Protein AF-A0A2W2B8F6-F1 (afdb_monomer)

Solvent-accessible surface area (backbone atoms only — not comparable to full-atom values): 8293 Å² total; per-residue (Å²): 108,65,68,63,52,52,52,56,45,62,76,44,42,67,60,53,52,54,56,52,66,73,44,81,90,55,58,58,16,14,55,75,53,75,39,63,57,72,64,26,78,76,36,85,53,75,46,78,48,74,48,66,60,33,70,92,37,70,55,40,91,91,39,62,67,61,22,29,45,52,42,49,74,46,41,79,48,68,90,39,76,85,37,70,68,50,48,50,50,46,52,51,31,50,76,51,67,27,62,77,74,29,52,33,65,49,43,74,37,50,48,24,56,73,82,54,86,86,71,91,74,79,81,77,91,76,82,78,84,78,83,79,78,81,81,126

Secondary structure (DSSP, 8-state):
-HHHHHHHHHHHHHHHHHHHTT-TTS------S----GGGGG-SS--EEEES--TTPPP-TT-HHHHHHHHHHHGGGTT-TT-HHHHHHHHHHHHTTPPTT-SEEEESS-S-STT---------SS----------

pLDDT: mean 80.49, std 17.66, range [33.5, 98.25]

Organism: NCBI:txid1649169

Foldseek 3Di:
DQVVQVVVCVVCLVVLVVVVVVPVPWDKAADLGFQADPLQVPWPDAAEAAAAARPPHDDDSPDVPVSNVSNVVCLQVPVVPVDPVLVVVQVVCVVSVHDRSNYTYYYPDRIDTNVDDDDPDDPPPDDDDDDPPDDD

Mean predicted aligned error: 8.7 Å

Structure (mmCIF, N/CA/C/O backbone):
data_AF-A0A2W2B8F6-F1
#
_entry.id   AF-A0A2W2B8F6-F1
#
loop_
_atom_site.group_PDB
_atom_site.id
_atom_site.type_symbol
_atom_site.label_atom_id
_atom_site.label_alt_id
_atom_site.label_comp_id
_atom_site.label_asym_id
_atom_site.label_entity_id
_atom_site.label_seq_id
_atom_site.pdbx_PDB_ins_code
_atom_site.Cartn_x
_atom_site.Cartn_y
_atom_site.Cartn_z
_atom_site.occupancy
_atom_site.B_iso_or_equiv
_atom_site.auth_seq_id
_atom_site.auth_comp_id
_atom_site.auth_asym_id
_atom_site.auth_atom_id
_atom_site.pdbx_PDB_model_num
ATOM 1 N N . MET A 1 1 ? 6.474 5.301 11.353 1.00 86.56 1 MET A N 1
ATOM 2 C CA . MET A 1 1 ? 6.680 4.095 10.508 1.00 86.56 1 MET A CA 1
ATOM 3 C C . MET A 1 1 ? 7.299 4.452 9.164 1.00 86.56 1 MET A C 1
ATOM 5 O O . MET A 1 1 ? 8.185 3.749 8.687 1.00 86.56 1 MET A O 1
ATOM 9 N N . ARG A 1 2 ? 6.860 5.561 8.561 1.00 89.69 2 ARG A N 1
ATOM 10 C CA . ARG A 1 2 ? 7.277 5.994 7.224 1.00 89.69 2 ARG A CA 1
ATOM 11 C C . ARG A 1 2 ? 8.795 5.996 6.976 1.00 89.69 2 ARG A C 1
ATOM 13 O O . ARG A 1 2 ? 9.245 5.486 5.959 1.00 89.69 2 ARG A O 1
ATOM 20 N N . ASN A 1 3 ? 9.593 6.533 7.901 1.00 92.62 3 ASN A N 1
ATOM 21 C CA . ASN A 1 3 ? 11.049 6.641 7.717 1.00 92.62 3 ASN A CA 1
ATOM 22 C C . ASN A 1 3 ? 11.757 5.277 7.687 1.00 92.62 3 ASN A C 1
ATOM 24 O O . ASN A 1 3 ? 12.694 5.095 6.913 1.00 92.62 3 ASN A O 1
ATOM 28 N N . GLU A 1 4 ? 11.287 4.316 8.488 1.00 92.12 4 GLU A N 1
ATOM 29 C CA . GLU A 1 4 ? 11.802 2.939 8.494 1.00 92.12 4 GLU A CA 1
ATOM 30 C C . GLU A 1 4 ? 11.533 2.271 7.135 1.00 92.12 4 GLU A C 1
ATOM 32 O O . GLU A 1 4 ? 12.435 1.683 6.539 1.00 92.12 4 GLU A O 1
ATOM 37 N N . LEU A 1 5 ? 10.316 2.444 6.600 1.00 91.81 5 LEU A N 1
ATOM 38 C CA . LEU A 1 5 ? 9.949 1.963 5.265 1.00 91.81 5 LEU A CA 1
ATOM 39 C C . LEU A 1 5 ? 10.769 2.641 4.167 1.00 91.81 5 LEU A C 1
ATOM 41 O O . LEU A 1 5 ? 11.292 1.957 3.295 1.00 91.81 5 LEU A O 1
ATOM 45 N N . LEU A 1 6 ? 10.947 3.962 4.227 1.00 93.19 6 LEU A N 1
ATOM 46 C CA . LEU A 1 6 ? 11.751 4.690 3.247 1.00 93.19 6 LEU A CA 1
ATOM 47 C C . LEU A 1 6 ? 13.204 4.195 3.226 1.00 93.19 6 LEU A C 1
ATOM 49 O O . LEU A 1 6 ? 13.778 4.042 2.148 1.00 93.19 6 LEU A O 1
ATOM 53 N N . SER A 1 7 ? 13.794 3.916 4.393 1.00 94.44 7 SER A N 1
ATOM 54 C CA . SER A 1 7 ? 15.136 3.326 4.479 1.00 94.44 7 SER A CA 1
ATOM 55 C C . SER A 1 7 ? 15.183 1.957 3.799 1.00 94.44 7 SER A C 1
ATOM 57 O O . SER A 1 7 ? 16.013 1.732 2.919 1.00 94.44 7 SER A O 1
ATOM 59 N N . LEU A 1 8 ? 14.231 1.076 4.125 1.00 92.19 8 LEU A N 1
ATOM 60 C CA . LEU A 1 8 ? 14.112 -0.247 3.508 1.00 92.19 8 LEU A CA 1
ATOM 61 C C . LEU A 1 8 ? 13.936 -0.157 1.983 1.00 92.19 8 LEU A C 1
ATOM 63 O O . LEU A 1 8 ? 14.518 -0.932 1.223 1.00 92.19 8 LEU A O 1
ATOM 67 N N . TYR A 1 9 ? 13.142 0.798 1.511 1.00 90.75 9 TYR A N 1
ATOM 68 C CA . TYR A 1 9 ? 12.884 1.000 0.090 1.00 90.75 9 TYR A CA 1
ATOM 69 C C . TYR A 1 9 ? 14.113 1.515 -0.650 1.00 90.75 9 TYR A C 1
ATOM 71 O O . TYR A 1 9 ? 14.394 1.030 -1.747 1.00 90.75 9 TYR A O 1
ATOM 79 N N . LYS A 1 10 ? 14.896 2.409 -0.038 1.00 91.88 10 LYS A N 1
ATOM 80 C CA . LYS A 1 10 ? 16.190 2.853 -0.579 1.00 91.88 10 LYS A CA 1
ATOM 81 C C . LYS A 1 10 ? 17.155 1.678 -0.746 1.00 91.88 10 LYS A C 1
ATOM 83 O O . LYS A 1 10 ? 17.749 1.531 -1.811 1.00 91.88 10 LYS A O 1
ATOM 88 N N . GLU A 1 11 ? 17.237 0.783 0.237 1.00 92.62 11 GLU A N 1
ATOM 89 C CA . GLU A 1 11 ? 18.084 -0.419 0.158 1.00 92.62 11 GLU A CA 1
ATOM 90 C C . GLU A 1 11 ? 17.679 -1.377 -0.973 1.00 92.62 11 GLU A C 1
ATOM 92 O O . GLU A 1 11 ? 18.523 -2.065 -1.551 1.00 92.62 11 GLU A O 1
ATOM 97 N N . LYS A 1 12 ? 16.385 -1.441 -1.303 1.00 87.94 12 LYS A N 1
ATOM 98 C CA . LYS A 1 12 ? 15.847 -2.340 -2.335 1.00 87.94 12 LYS A CA 1
ATOM 99 C C . LYS A 1 12 ? 15.605 -1.658 -3.684 1.00 87.94 12 LYS A C 1
ATOM 101 O O . LYS A 1 12 ? 15.251 -2.350 -4.638 1.00 87.94 12 LYS A O 1
ATOM 106 N N . GLN A 1 13 ? 15.849 -0.350 -3.811 1.00 86.81 13 GLN A N 1
ATOM 107 C CA . GLN A 1 13 ? 15.513 0.436 -5.007 1.00 86.81 13 GLN A CA 1
ATOM 108 C C . GLN A 1 13 ? 16.119 -0.146 -6.289 1.00 86.81 13 GLN A C 1
ATOM 110 O O . GLN A 1 13 ? 15.450 -0.215 -7.321 1.00 86.81 13 GLN A O 1
ATOM 115 N N . LYS A 1 14 ? 17.363 -0.635 -6.221 1.00 87.31 14 LYS A N 1
ATOM 116 C CA . LYS A 1 14 ? 18.039 -1.270 -7.362 1.00 87.31 14 LYS A CA 1
ATOM 117 C C . LYS A 1 14 ? 17.281 -2.496 -7.888 1.00 87.31 14 LYS A C 1
ATOM 119 O O . LYS A 1 14 ? 17.210 -2.686 -9.099 1.00 87.31 14 LYS A O 1
ATOM 124 N N . ASN A 1 15 ? 16.690 -3.297 -7.002 1.00 84.50 15 ASN A N 1
ATOM 125 C CA . ASN A 1 15 ? 15.934 -4.488 -7.392 1.00 84.50 15 ASN A CA 1
ATOM 126 C C . ASN A 1 15 ? 14.643 -4.101 -8.122 1.00 84.50 15 ASN A C 1
ATOM 128 O O . ASN A 1 15 ? 14.315 -4.705 -9.138 1.00 84.50 15 ASN A O 1
ATOM 132 N N . PHE A 1 16 ? 13.948 -3.060 -7.655 1.00 79.38 16 PHE A N 1
ATOM 133 C CA . PHE A 1 16 ? 12.743 -2.561 -8.324 1.00 79.38 16 PHE A CA 1
ATOM 134 C C . PHE A 1 16 ? 13.057 -1.993 -9.707 1.00 79.38 16 PHE A C 1
ATOM 136 O O . PHE A 1 16 ? 12.409 -2.373 -10.680 1.00 79.38 16 PHE A O 1
ATOM 143 N N . LYS A 1 17 ? 14.113 -1.176 -9.818 1.00 83.81 17 LYS A N 1
ATOM 144 C CA . LYS A 1 17 ? 14.608 -0.678 -11.111 1.00 83.81 17 LYS A CA 1
ATOM 145 C C . LYS A 1 17 ? 14.916 -1.818 -12.079 1.00 83.81 17 LYS A C 1
ATOM 147 O O . LYS A 1 17 ? 14.533 -1.755 -13.238 1.00 83.81 17 LYS A O 1
ATOM 152 N N . SER A 1 18 ? 15.554 -2.886 -11.595 1.00 85.00 18 SER A N 1
ATOM 153 C CA . SER A 1 18 ? 15.848 -4.062 -12.421 1.00 85.00 18 SER A CA 1
ATOM 154 C C . SER A 1 18 ? 14.593 -4.740 -12.977 1.00 85.00 18 SER A C 1
ATOM 156 O O . SER A 1 18 ? 14.632 -5.226 -14.105 1.00 85.00 18 SER A O 1
ATOM 158 N N . ILE A 1 19 ? 13.508 -4.809 -12.200 1.00 80.31 19 ILE A N 1
ATOM 159 C CA . ILE A 1 19 ? 12.248 -5.409 -12.655 1.00 80.31 19 ILE A CA 1
ATOM 160 C C . ILE A 1 19 ? 11.637 -4.543 -13.751 1.00 80.31 19 ILE A C 1
ATOM 162 O O . ILE A 1 19 ? 11.329 -5.060 -14.815 1.00 80.31 19 ILE A O 1
ATOM 166 N N . ILE A 1 20 ? 11.526 -3.234 -13.526 1.00 78.69 20 ILE A N 1
ATOM 167 C CA . ILE A 1 20 ? 10.942 -2.304 -14.502 1.00 78.69 20 ILE A CA 1
ATOM 168 C C . ILE A 1 20 ? 11.739 -2.280 -15.807 1.00 78.69 20 ILE A C 1
ATOM 170 O O . ILE A 1 20 ? 11.163 -2.393 -16.880 1.00 78.69 20 ILE A O 1
ATOM 174 N N . ASN A 1 21 ? 13.070 -2.270 -15.724 1.00 83.25 21 ASN A N 1
ATOM 175 C CA . ASN A 1 21 ? 13.931 -2.342 -16.906 1.00 83.25 21 ASN A CA 1
ATOM 176 C C . ASN A 1 21 ? 13.777 -3.654 -17.701 1.00 83.25 21 ASN A C 1
ATOM 178 O O . ASN A 1 21 ? 14.270 -3.740 -18.822 1.00 83.25 21 ASN A O 1
ATOM 182 N N . SER A 1 22 ? 13.129 -4.684 -17.140 1.00 82.69 22 SER A N 1
ATOM 183 C CA . SER A 1 22 ? 12.817 -5.929 -17.857 1.00 82.69 22 SER A CA 1
ATOM 184 C C . SER A 1 22 ? 11.574 -5.815 -18.755 1.00 82.69 22 SER A C 1
ATOM 186 O O . SER A 1 22 ? 11.287 -6.760 -19.490 1.00 82.69 22 SER A O 1
ATOM 188 N N . PHE A 1 23 ? 10.865 -4.683 -18.697 1.00 78.56 23 PHE A N 1
ATOM 189 C CA . PHE A 1 23 ? 9.647 -4.365 -19.448 1.00 78.56 23 PHE A CA 1
ATOM 190 C C . PHE A 1 23 ? 9.761 -2.958 -20.083 1.00 78.56 23 PHE A C 1
ATOM 192 O O . PHE A 1 23 ? 9.019 -2.053 -19.716 1.00 78.56 23 PHE A O 1
ATOM 199 N N . PRO A 1 24 ? 10.745 -2.718 -20.975 1.00 75.62 24 PRO A N 1
ATOM 200 C CA . PRO A 1 24 ? 11.061 -1.372 -21.467 1.00 75.62 24 PRO A CA 1
ATOM 201 C C . PRO A 1 24 ? 9.999 -0.766 -22.398 1.00 75.62 24 PRO A C 1
ATOM 203 O O . PRO A 1 24 ? 9.968 0.451 -22.550 1.00 75.62 24 PRO A O 1
ATOM 206 N N . GLU A 1 25 ? 9.164 -1.603 -23.015 1.00 74.81 25 GLU A N 1
ATOM 207 C CA . GLU A 1 25 ? 8.133 -1.194 -23.981 1.00 74.81 25 GLU A CA 1
ATOM 208 C C . GLU A 1 25 ? 6.721 -1.162 -23.371 1.00 74.81 25 GLU A C 1
ATOM 210 O O . GLU A 1 25 ? 5.778 -0.770 -24.053 1.00 74.81 25 GLU A O 1
ATOM 215 N N . ASP A 1 26 ? 6.569 -1.579 -22.109 1.00 69.00 26 ASP A N 1
ATOM 216 C CA . ASP A 1 26 ? 5.261 -1.732 -21.468 1.00 69.00 26 ASP A CA 1
ATOM 217 C C . ASP A 1 26 ? 4.957 -0.549 -20.534 1.00 69.00 26 ASP A C 1
ATOM 219 O O . ASP A 1 26 ? 5.846 -0.044 -19.835 1.00 69.00 26 ASP A O 1
ATOM 223 N N . ASP A 1 27 ? 3.688 -0.132 -20.463 1.00 67.00 27 ASP A N 1
ATOM 224 C CA . ASP A 1 27 ? 3.266 0.890 -19.500 1.00 67.00 27 ASP A CA 1
ATOM 225 C C . ASP A 1 27 ? 3.021 0.254 -18.124 1.00 67.00 27 ASP A C 1
ATOM 227 O O . ASP A 1 27 ? 2.063 -0.494 -17.896 1.00 67.00 27 ASP A O 1
ATOM 231 N N . LEU A 1 28 ? 3.923 0.538 -17.182 1.00 69.38 28 LEU A N 1
ATOM 232 C CA . LEU A 1 28 ? 3.863 0.012 -15.824 1.00 69.38 28 LEU A CA 1
ATOM 233 C C . LEU A 1 28 ? 3.230 1.029 -14.871 1.00 69.38 28 LEU A C 1
ATOM 235 O O . LEU A 1 28 ? 3.894 1.958 -14.408 1.00 69.38 28 LEU A O 1
ATOM 239 N N . ALA A 1 29 ? 1.993 0.780 -14.447 1.00 63.66 29 ALA A N 1
ATOM 240 C CA . ALA A 1 29 ? 1.354 1.538 -13.368 1.00 63.66 29 ALA A CA 1
ATOM 241 C C . ALA A 1 29 ? 1.749 0.988 -11.979 1.00 63.66 29 ALA A C 1
ATOM 243 O O . ALA A 1 29 ? 1.199 -0.005 -11.508 1.00 63.66 29 ALA A O 1
ATOM 244 N N . GLY A 1 30 ? 2.723 1.605 -11.306 1.00 62.03 30 GLY A N 1
ATOM 245 C CA . GLY A 1 30 ? 2.992 1.444 -9.863 1.00 62.03 30 GLY A CA 1
ATOM 246 C C . GLY A 1 30 ? 2.186 2.456 -9.044 1.00 62.03 30 GLY A C 1
ATOM 247 O O . GLY A 1 30 ? 1.546 3.309 -9.647 1.00 62.03 30 GLY A O 1
ATOM 248 N N . PRO A 1 31 ? 2.165 2.405 -7.699 1.00 60.53 31 PRO A N 1
ATOM 249 C CA . PRO A 1 31 ? 3.336 2.270 -6.832 1.00 60.53 31 PRO A CA 1
ATOM 250 C C . PRO A 1 31 ? 3.604 0.851 -6.320 1.00 60.53 31 PRO A C 1
ATOM 252 O O . PRO A 1 31 ? 2.736 0.164 -5.777 1.00 60.53 31 PRO A O 1
ATOM 255 N N . PHE A 1 32 ? 4.879 0.466 -6.400 1.00 67.19 32 PHE A N 1
ATOM 256 C CA . PHE A 1 32 ? 5.390 -0.832 -5.946 1.00 67.19 32 PHE A CA 1
ATOM 257 C C . PHE A 1 32 ? 5.342 -1.002 -4.423 1.00 67.19 32 PHE A C 1
ATOM 259 O O . PHE A 1 32 ? 5.322 -2.124 -3.912 1.00 67.19 32 PHE A O 1
ATOM 266 N N . LEU A 1 33 ? 5.376 0.116 -3.698 1.00 79.50 33 LEU A N 1
ATOM 267 C CA . 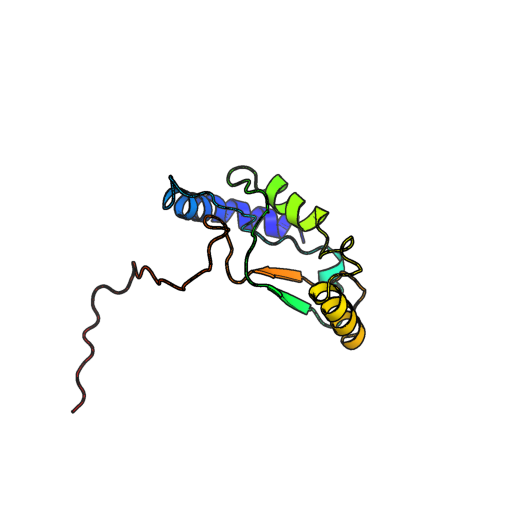LEU A 1 33 ? 5.758 0.166 -2.297 1.00 79.50 33 LEU A CA 1
ATOM 268 C C . LEU A 1 33 ? 4.642 0.768 -1.451 1.00 79.50 33 LEU A C 1
ATOM 270 O O . LEU A 1 33 ? 4.367 1.960 -1.532 1.00 79.50 33 LEU A O 1
ATOM 274 N N . MET A 1 34 ? 4.004 -0.073 -0.635 1.00 88.31 34 MET A N 1
ATOM 275 C CA . MET A 1 34 ? 2.944 0.348 0.283 1.00 88.31 34 MET A CA 1
ATOM 276 C C . MET A 1 34 ? 3.454 1.386 1.290 1.00 88.31 34 MET A C 1
ATOM 278 O O . MET A 1 34 ? 4.557 1.256 1.820 1.00 88.31 34 MET A O 1
ATOM 282 N N . SER A 1 35 ? 2.631 2.375 1.621 1.00 91.62 35 SER A N 1
ATOM 283 C CA . SER A 1 35 ? 2.894 3.289 2.738 1.00 91.62 35 SER A CA 1
ATOM 284 C C . SER A 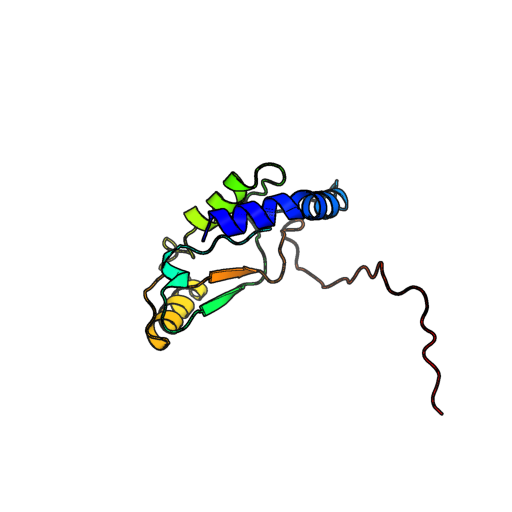1 35 ? 1.655 3.354 3.634 1.00 91.62 35 SER A C 1
ATOM 286 O O . SER A 1 35 ? 0.746 4.140 3.367 1.00 91.62 35 SER A O 1
ATOM 288 N N . PRO A 1 36 ? 1.534 2.463 4.640 1.00 92.62 36 PRO A N 1
ATOM 289 C CA . PRO A 1 36 ? 0.429 2.515 5.592 1.00 92.62 36 PRO A CA 1
ATOM 290 C C . PRO A 1 36 ? 0.469 3.806 6.408 1.00 92.62 36 PRO A C 1
ATOM 292 O O . PRO A 1 36 ? 1.539 4.230 6.848 1.00 92.62 36 PRO A O 1
ATOM 295 N N . GLY A 1 37 ? -0.702 4.384 6.676 1.00 90.00 37 GLY A N 1
ATOM 296 C CA . GLY A 1 37 ? -0.818 5.537 7.566 1.00 90.00 37 GLY A CA 1
ATOM 297 C C . GLY A 1 37 ? -0.370 5.209 8.994 1.00 90.00 37 GLY A C 1
ATOM 298 O O . GLY A 1 37 ? -0.470 4.070 9.450 1.00 90.00 37 GLY A O 1
ATOM 299 N N . GLU A 1 38 ? 0.091 6.214 9.742 1.00 90.19 38 GLU A N 1
ATOM 300 C CA . GLU A 1 38 ? 0.614 6.010 11.106 1.00 90.19 38 GLU A CA 1
ATOM 301 C C . GLU A 1 38 ? -0.436 5.404 12.063 1.00 90.19 38 GLU A C 1
ATOM 303 O O . GLU A 1 38 ? -0.091 4.629 12.959 1.00 90.19 38 GLU A O 1
ATOM 308 N N . VAL A 1 39 ? -1.726 5.663 11.812 1.00 92.25 39 VAL A N 1
ATOM 309 C CA . VAL A 1 39 ? -2.864 5.123 12.579 1.00 92.25 39 VAL A CA 1
ATOM 310 C C . VAL A 1 39 ? -2.916 3.589 12.545 1.00 92.25 39 VAL A C 1
ATOM 312 O O . VAL A 1 39 ? -3.336 2.979 13.530 1.00 92.25 39 VAL A O 1
ATOM 315 N N . TYR A 1 40 ? -2.424 2.944 11.478 1.00 95.06 40 TYR A N 1
ATOM 316 C CA . TYR A 1 40 ? -2.394 1.480 11.340 1.00 95.06 40 TYR A CA 1
ATOM 317 C C . TYR A 1 40 ? -1.611 0.790 12.465 1.00 95.06 40 TYR A C 1
ATOM 319 O O . TYR A 1 40 ? -2.007 -0.274 12.945 1.00 95.06 40 TYR A O 1
ATOM 327 N N . ARG A 1 41 ? -0.504 1.388 12.931 1.00 91.88 41 ARG A N 1
ATOM 328 C CA . ARG A 1 41 ? 0.381 0.753 13.928 1.00 91.88 41 ARG A CA 1
ATOM 329 C C . ARG A 1 41 ? -0.292 0.581 15.285 1.00 91.88 41 ARG A C 1
ATOM 331 O O . ARG A 1 41 ? 0.018 -0.382 15.985 1.00 91.88 41 ARG A O 1
ATOM 338 N N . GLY A 1 42 ? -1.154 1.531 15.643 1.00 94.19 42 GLY A N 1
ATOM 339 C CA . GLY A 1 42 ? -1.808 1.613 16.947 1.00 94.19 42 GLY A CA 1
ATOM 340 C C . GLY A 1 42 ? -3.114 0.831 17.049 1.00 94.19 42 GLY A C 1
ATOM 341 O O . GLY A 1 42 ? -3.722 0.835 18.113 1.00 94.19 42 GLY A O 1
ATOM 342 N N . GLN A 1 43 ? -3.558 0.179 15.970 1.00 97.06 43 GLN A N 1
ATOM 343 C CA . GLN A 1 43 ? -4.825 -0.544 15.974 1.00 97.06 43 GLN A CA 1
ATOM 344 C C . GLN A 1 43 ? -4.769 -1.805 16.841 1.00 97.06 43 GLN A C 1
ATOM 346 O O . GLN A 1 43 ? -3.751 -2.507 16.819 1.00 97.06 43 GLN A O 1
ATOM 351 N N . PRO A 1 44 ? -5.865 -2.143 17.544 1.00 96.88 44 PRO A N 1
ATOM 352 C CA . PRO A 1 44 ? -5.920 -3.343 18.373 1.00 96.88 44 PRO A CA 1
ATOM 353 C C . PRO A 1 44 ? -5.741 -4.617 17.540 1.00 96.88 44 PRO A C 1
ATOM 355 O O . PRO A 1 44 ? -5.041 -5.534 17.964 1.00 96.88 44 PRO A O 1
ATOM 358 N N . ASN A 1 45 ? -6.306 -4.655 16.328 1.00 97.25 45 ASN A N 1
ATOM 359 C CA . ASN A 1 45 ? -6.250 -5.807 15.432 1.00 97.25 45 ASN A CA 1
ATOM 360 C C . ASN A 1 45 ? -5.777 -5.381 14.037 1.00 97.25 45 ASN A C 1
ATOM 362 O O . ASN A 1 45 ? -6.576 -5.046 13.166 1.00 97.25 45 ASN A O 1
ATOM 366 N N . ARG A 1 46 ? -4.461 -5.390 13.799 1.00 96.12 46 ARG A N 1
ATOM 367 C CA . ARG A 1 46 ? -3.872 -4.931 12.527 1.00 96.12 46 ARG A CA 1
ATOM 368 C C . ARG A 1 46 ? -4.456 -5.671 11.316 1.00 96.12 46 ARG A C 1
ATOM 370 O O . ARG A 1 46 ? -4.284 -6.879 11.173 1.00 96.12 46 ARG A O 1
ATOM 377 N N . LEU A 1 47 ? -5.096 -4.909 10.430 1.00 97.19 47 LEU A N 1
ATOM 378 C CA . LEU A 1 47 ? -5.755 -5.396 9.220 1.00 97.19 47 LEU A CA 1
ATOM 379 C C . LEU A 1 47 ? -4.916 -5.075 7.978 1.00 97.19 47 LEU A C 1
ATOM 381 O O . LEU A 1 47 ? -4.634 -3.907 7.712 1.00 97.19 47 LEU A O 1
ATOM 385 N N . LEU A 1 48 ? -4.567 -6.103 7.202 1.00 95.81 48 LEU A N 1
ATOM 386 C CA . LEU A 1 48 ? -4.012 -5.964 5.856 1.00 95.81 48 LEU A CA 1
ATOM 387 C C . LEU A 1 48 ? -5.059 -6.400 4.831 1.00 95.81 48 LEU A C 1
ATOM 389 O O . LEU A 1 48 ? -5.488 -7.552 4.830 1.00 95.81 48 LEU A O 1
ATOM 393 N N . ILE A 1 49 ? -5.427 -5.492 3.935 1.00 94.12 49 ILE A N 1
ATOM 394 C CA . ILE A 1 49 ? -6.274 -5.783 2.780 1.00 94.12 49 ILE A CA 1
ATOM 395 C C . ILE A 1 49 ? -5.392 -5.954 1.541 1.00 94.12 49 ILE A C 1
ATOM 397 O O . ILE A 1 49 ? -4.502 -5.140 1.284 1.00 94.12 49 ILE A O 1
ATOM 401 N N . VAL A 1 50 ? -5.665 -6.990 0.746 1.00 90.94 50 VAL A N 1
ATOM 402 C CA . VAL A 1 50 ? -4.962 -7.259 -0.515 1.00 90.94 50 VAL A CA 1
ATOM 403 C C . VAL A 1 50 ? -5.957 -7.194 -1.675 1.00 90.94 50 VAL A C 1
ATOM 405 O O . VAL A 1 50 ? -6.861 -8.020 -1.760 1.00 90.94 50 VAL A O 1
ATOM 408 N N . GLY A 1 51 ? -5.812 -6.186 -2.536 1.00 86.38 51 GLY A N 1
ATOM 409 C CA . GLY A 1 51 ? -6.544 -6.045 -3.797 1.00 86.38 51 GLY A CA 1
ATOM 410 C C . GLY A 1 51 ? -5.865 -6.772 -4.964 1.00 86.38 51 GLY A C 1
ATOM 411 O O . GLY A 1 51 ? -4.884 -7.495 -4.781 1.00 86.38 51 GLY A O 1
ATOM 412 N N . GLN A 1 52 ? -6.381 -6.580 -6.178 1.00 83.62 52 GLN A N 1
ATOM 413 C CA . GLN A 1 52 ? -5.891 -7.267 -7.378 1.00 83.62 52 GLN A CA 1
ATOM 414 C C . GLN A 1 52 ? -4.655 -6.586 -7.987 1.00 83.62 52 GLN A C 1
ATOM 416 O O . GLN A 1 52 ? -3.582 -7.192 -8.024 1.00 83.62 52 GLN A O 1
ATOM 421 N N . GLU A 1 53 ? -4.791 -5.342 -8.453 1.00 80.69 53 GLU A N 1
ATOM 422 C CA . GLU A 1 53 ? -3.765 -4.613 -9.213 1.00 80.69 53 GLU A CA 1
ATOM 423 C C . GLU A 1 53 ? -3.911 -3.087 -9.086 1.00 80.69 53 GLU A C 1
ATOM 425 O O . GLU A 1 53 ? -4.859 -2.590 -8.478 1.00 80.69 53 GLU A O 1
ATOM 430 N N . THR A 1 54 ? -2.949 -2.349 -9.640 1.00 74.69 54 THR A N 1
ATOM 431 C CA . THR A 1 54 ? -2.764 -0.892 -9.499 1.00 74.69 54 THR A CA 1
ATOM 432 C C . THR A 1 54 ? -3.153 -0.096 -10.752 1.00 74.69 54 THR A C 1
ATOM 434 O O . THR A 1 54 ? -2.603 0.979 -10.983 1.00 74.69 54 THR A O 1
ATOM 437 N N . ASN A 1 55 ? -4.076 -0.598 -11.581 1.00 77.44 55 ASN A N 1
ATOM 438 C CA . ASN A 1 55 ? -4.481 0.089 -12.815 1.00 77.44 55 ASN A CA 1
ATOM 439 C C . ASN A 1 55 ? -4.862 1.565 -12.549 1.00 77.44 55 ASN A C 1
ATOM 441 O O . ASN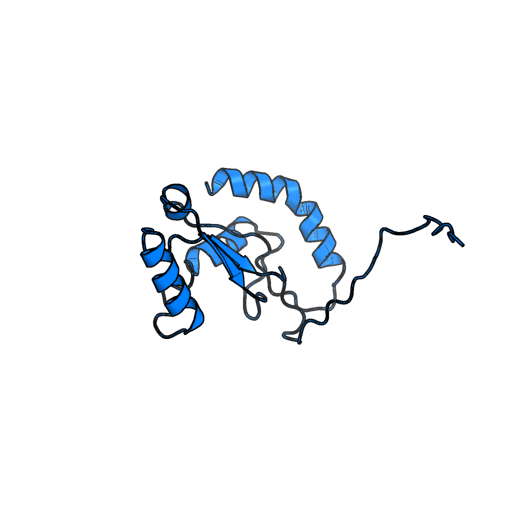 A 1 55 ? -5.621 1.864 -11.623 1.00 77.44 55 ASN A O 1
ATOM 445 N N . GLY A 1 56 ? -4.308 2.479 -13.350 1.00 71.75 56 GLY A N 1
ATOM 446 C CA . GLY A 1 56 ? -4.534 3.924 -13.255 1.00 71.75 56 GLY A CA 1
ATOM 447 C C . GLY A 1 56 ? -3.687 4.665 -12.214 1.00 71.75 56 GLY A C 1
ATOM 448 O O . GLY A 1 56 ? -3.888 5.864 -12.024 1.00 71.75 56 GLY A O 1
ATOM 449 N N . TRP A 1 57 ? -2.755 3.996 -11.529 1.00 76.69 57 TRP A N 1
ATOM 450 C CA . TRP A 1 57 ? -1.856 4.646 -10.571 1.00 76.69 57 TRP A CA 1
ATOM 451 C C . TRP A 1 57 ? -0.549 5.124 -11.214 1.00 76.69 57 TRP A C 1
ATOM 453 O O . TRP A 1 57 ? -0.035 4.543 -12.166 1.00 76.69 57 TRP A O 1
ATOM 463 N N . THR A 1 58 ? 0.008 6.206 -10.671 1.00 71.44 58 THR A N 1
ATOM 464 C CA . THR A 1 58 ? 1.261 6.803 -11.145 1.00 71.44 58 THR A CA 1
ATOM 465 C C . THR A 1 58 ? 2.491 6.024 -10.682 1.00 71.44 58 THR A C 1
ATOM 467 O O . THR A 1 58 ? 2.698 5.846 -9.479 1.00 71.44 58 THR A O 1
ATOM 470 N N . SER A 1 59 ? 3.383 5.683 -11.611 1.00 73.50 59 SER A N 1
ATOM 471 C CA . SER A 1 59 ? 4.666 5.038 -11.313 1.00 73.50 59 SER A CA 1
ATOM 472 C C . SER A 1 59 ? 5.808 6.053 -11.206 1.00 73.50 59 SER A C 1
ATOM 474 O O . SER A 1 59 ? 6.079 6.787 -12.152 1.00 73.50 59 SER A O 1
ATOM 476 N N . TYR A 1 60 ? 6.508 6.090 -10.067 1.00 80.00 60 TYR A N 1
ATOM 477 C CA . TYR A 1 60 ? 7.656 6.986 -9.841 1.00 80.00 60 TYR A CA 1
ATOM 478 C C . TYR A 1 60 ? 8.914 6.216 -9.444 1.00 80.00 60 TYR A C 1
ATOM 480 O O . TYR A 1 60 ? 9.409 6.331 -8.329 1.00 80.00 60 TYR A O 1
ATOM 488 N N . VAL A 1 61 ? 9.425 5.366 -10.328 1.00 76.31 61 VAL A N 1
ATOM 489 C CA . VAL A 1 61 ? 10.527 4.413 -10.058 1.00 76.31 61 VAL A CA 1
ATOM 490 C C . VAL A 1 61 ? 11.757 5.050 -9.396 1.00 76.31 61 VAL A C 1
ATOM 492 O O . VAL A 1 61 ? 12.368 4.469 -8.492 1.00 76.31 61 VAL A O 1
ATOM 495 N N . ASP A 1 62 ? 12.107 6.257 -9.829 1.00 82.88 62 ASP A N 1
ATOM 496 C CA . ASP A 1 62 ? 13.272 6.991 -9.339 1.00 82.88 62 ASP A CA 1
ATOM 497 C C . ASP A 1 62 ? 12.998 7.832 -8.088 1.00 82.88 62 ASP A C 1
ATOM 499 O O . ASP A 1 62 ? 13.942 8.181 -7.380 1.00 82.88 62 ASP A O 1
ATOM 503 N N . ASP A 1 63 ? 11.729 8.089 -7.769 1.00 88.69 63 ASP A N 1
ATOM 504 C CA . ASP A 1 63 ? 11.307 8.956 -6.671 1.00 88.69 63 ASP A CA 1
ATOM 505 C C . ASP A 1 63 ? 10.422 8.185 -5.682 1.00 88.69 63 ASP A C 1
ATOM 507 O O . ASP A 1 63 ? 9.191 8.151 -5.765 1.00 88.69 63 ASP A O 1
ATOM 511 N N . LEU A 1 64 ? 11.092 7.532 -4.730 1.00 88.19 64 LEU A N 1
ATOM 512 C CA . LEU A 1 64 ? 10.452 6.719 -3.697 1.00 88.19 64 L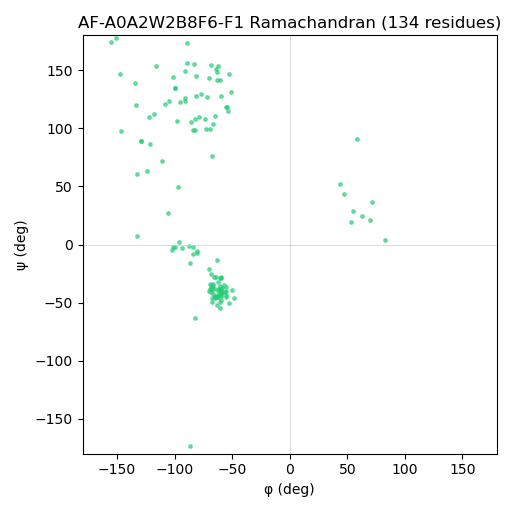EU A CA 1
ATOM 513 C C . LEU A 1 64 ? 9.498 7.529 -2.820 1.00 88.19 64 LEU A C 1
ATOM 515 O O . LEU A 1 64 ? 8.465 7.011 -2.405 1.00 88.19 64 LEU A O 1
ATOM 519 N N . GLU A 1 65 ? 9.830 8.784 -2.527 1.00 90.88 65 GLU A N 1
ATOM 520 C CA . GLU A 1 65 ? 8.994 9.612 -1.663 1.00 90.88 65 GLU A CA 1
ATOM 521 C C . GLU A 1 65 ? 7.694 9.978 -2.362 1.00 90.88 65 GLU A C 1
ATOM 523 O O . GLU A 1 65 ? 6.629 9.889 -1.749 1.00 90.88 65 GLU A O 1
ATOM 528 N N . LYS A 1 66 ? 7.761 10.285 -3.659 1.00 89.81 66 LYS A N 1
ATOM 529 C CA . LYS A 1 66 ? 6.569 10.519 -4.469 1.00 89.81 66 LYS A CA 1
ATOM 530 C C . LYS A 1 66 ? 5.715 9.259 -4.619 1.00 89.81 66 LYS A C 1
ATOM 532 O O . LYS A 1 66 ? 4.497 9.362 -4.514 1.00 89.81 66 LYS A O 1
ATOM 537 N N . GLN A 1 67 ? 6.320 8.073 -4.774 1.00 87.19 67 GLN A N 1
ATOM 538 C CA . GLN A 1 67 ? 5.562 6.808 -4.752 1.00 87.19 67 GLN A CA 1
ATOM 539 C C . GLN A 1 67 ? 4.822 6.591 -3.430 1.00 87.19 67 GLN A C 1
ATOM 541 O O . GLN A 1 67 ? 3.645 6.227 -3.432 1.00 87.19 67 GLN A O 1
ATOM 546 N N . MET A 1 68 ? 5.509 6.791 -2.300 1.00 89.50 68 MET A N 1
ATOM 547 C CA . MET A 1 68 ? 4.898 6.658 -0.975 1.00 89.50 68 MET A CA 1
ATOM 548 C C . MET A 1 68 ? 3.768 7.676 -0.797 1.00 89.50 68 MET A C 1
ATOM 550 O O . MET A 1 68 ? 2.693 7.316 -0.317 1.00 89.50 68 MET A O 1
ATOM 554 N N . GLY A 1 69 ? 3.978 8.903 -1.281 1.00 90.31 69 GLY A N 1
ATOM 555 C CA . GLY A 1 69 ? 2.979 9.966 -1.307 1.00 90.31 69 GLY A CA 1
ATOM 556 C C . GLY A 1 69 ? 1.700 9.588 -2.059 1.00 90.31 69 GLY A C 1
ATOM 557 O O . GLY A 1 69 ? 0.617 9.970 -1.626 1.00 90.31 69 GLY A O 1
ATOM 558 N N . THR A 1 70 ? 1.780 8.788 -3.131 1.00 88.44 70 THR A N 1
ATOM 559 C CA . THR A 1 70 ? 0.583 8.293 -3.835 1.00 88.44 70 THR A CA 1
ATOM 560 C C . THR A 1 70 ? -0.276 7.392 -2.936 1.00 88.44 70 THR A C 1
ATOM 562 O O . THR A 1 70 ? -1.493 7.563 -2.888 1.00 88.44 70 THR A O 1
ATOM 565 N N . TYR A 1 71 ? 0.331 6.466 -2.179 1.00 89.38 71 TYR A N 1
ATOM 566 C CA . TYR A 1 71 ? -0.401 5.641 -1.200 1.00 89.38 71 TYR A CA 1
ATOM 567 C C . TYR A 1 71 ? -0.974 6.481 -0.057 1.00 89.38 71 TYR A C 1
ATOM 569 O O . TYR A 1 71 ? -2.132 6.299 0.322 1.00 89.38 71 TYR A O 1
ATOM 577 N N . GLU A 1 72 ? -0.161 7.391 0.480 1.00 90.75 72 GLU A N 1
ATOM 578 C CA . GLU A 1 72 ? -0.524 8.257 1.603 1.00 90.75 72 GLU A CA 1
ATOM 579 C C . GLU A 1 72 ? -1.695 9.176 1.236 1.00 90.75 72 GLU A C 1
ATOM 581 O O . GLU A 1 72 ? -2.662 9.263 1.988 1.00 90.75 72 GLU A O 1
ATOM 586 N N . GLY A 1 73 ? -1.658 9.797 0.053 1.00 90.19 73 GLY A N 1
ATOM 587 C CA . GLY A 1 73 ? -2.721 10.671 -0.443 1.00 90.19 73 GLY A CA 1
ATOM 588 C C . GLY A 1 73 ? -4.008 9.926 -0.800 1.00 90.19 73 GLY A C 1
ATOM 589 O O . GLY A 1 73 ? -5.097 10.444 -0.572 1.00 90.19 73 GLY A O 1
ATOM 590 N N . PHE A 1 74 ? -3.907 8.692 -1.305 1.00 90.44 74 PHE A N 1
ATOM 591 C CA . PHE A 1 74 ? -5.084 7.849 -1.532 1.00 90.44 74 PHE A CA 1
ATOM 592 C C . PHE A 1 74 ? -5.781 7.455 -0.220 1.00 90.44 74 PHE A C 1
ATOM 594 O O . PHE A 1 74 ? -6.989 7.205 -0.215 1.00 90.44 74 PHE A O 1
ATOM 601 N N . ASN A 1 75 ? -5.020 7.395 0.880 1.00 91.94 75 ASN A N 1
ATOM 602 C CA . ASN A 1 75 ? -5.497 7.224 2.251 1.00 91.94 75 ASN A CA 1
ATOM 603 C C . ASN A 1 75 ? -6.587 6.148 2.382 1.00 91.94 75 ASN A C 1
ATOM 605 O O . ASN A 1 75 ? -7.694 6.397 2.861 1.00 91.94 75 ASN A O 1
ATOM 609 N N . VAL A 1 76 ? -6.285 4.957 1.853 1.00 92.62 76 VAL A N 1
ATOM 610 C CA . VAL A 1 76 ? -7.174 3.781 1.849 1.00 92.62 76 VAL A CA 1
ATOM 611 C C . VAL A 1 76 ? -8.613 4.090 1.404 1.00 92.62 76 VAL A C 1
ATOM 613 O O . VAL A 1 76 ? -9.598 3.616 1.987 1.00 92.62 76 VAL A O 1
ATOM 616 N N . GLY A 1 77 ? -8.712 4.898 0.346 1.00 91.38 77 GLY A N 1
ATOM 617 C CA . GLY A 1 77 ? -9.951 5.208 -0.348 1.00 91.38 77 GLY A CA 1
ATOM 618 C C . GLY A 1 77 ? -10.884 6.112 0.447 1.00 91.38 77 GLY A C 1
ATOM 619 O O . GLY A 1 77 ? -12.095 5.909 0.381 1.00 91.38 77 GLY A O 1
ATOM 620 N N . ILE A 1 78 ? -10.355 7.080 1.202 1.00 92.56 78 ILE A N 1
ATOM 621 C CA . ILE A 1 78 ? -11.171 7.987 2.028 1.00 92.56 78 ILE A CA 1
ATOM 622 C C . ILE A 1 78 ? -12.257 8.721 1.226 1.00 92.56 78 ILE A C 1
ATOM 624 O O . ILE A 1 78 ? -13.388 8.842 1.686 1.00 92.56 78 ILE A O 1
ATOM 628 N N . GLU A 1 79 ? -11.956 9.089 -0.020 1.00 92.25 79 GLU A N 1
ATOM 629 C CA . GLU A 1 79 ? -12.899 9.751 -0.932 1.00 92.25 79 GLU A CA 1
ATOM 630 C C . GLU A 1 79 ? -13.885 8.778 -1.617 1.00 92.25 79 GLU A C 1
ATOM 632 O O . GLU A 1 79 ? -14.830 9.189 -2.288 1.00 92.25 79 GLU A O 1
ATOM 637 N N . TYR A 1 80 ? -13.711 7.462 -1.451 1.00 88.62 80 TYR A N 1
ATOM 638 C CA . TYR A 1 80 ? -14.479 6.422 -2.148 1.00 88.62 80 TYR A CA 1
ATOM 639 C C . TYR A 1 80 ? -15.645 5.887 -1.303 1.00 88.62 80 TYR A C 1
ATOM 641 O O . TYR A 1 80 ? -15.848 4.675 -1.183 1.00 88.62 80 TYR A O 1
ATOM 649 N N . TYR A 1 81 ? -16.453 6.786 -0.742 1.00 82.50 81 TYR A N 1
ATOM 650 C CA . TYR A 1 81 ? -17.545 6.448 0.182 1.00 82.50 81 TYR A CA 1
ATOM 651 C C . TYR A 1 81 ? -18.619 5.517 -0.417 1.00 82.50 81 TYR A C 1
ATOM 653 O O . TYR A 1 81 ? -19.240 4.741 0.305 1.00 82.50 81 TYR A O 1
ATOM 661 N N . ALA A 1 82 ? -18.837 5.552 -1.735 1.00 87.19 82 ALA A N 1
ATOM 662 C CA . ALA A 1 82 ? -19.824 4.711 -2.422 1.00 87.19 82 ALA A CA 1
ATOM 663 C C . ALA A 1 82 ? -19.239 3.398 -2.980 1.00 87.19 82 ALA A C 1
ATOM 665 O O . ALA A 1 82 ? -19.975 2.577 -3.527 1.00 87.19 82 ALA A O 1
ATOM 666 N N . SER A 1 83 ? -17.928 3.163 -2.849 1.00 90.88 83 SER A N 1
ATOM 667 C CA . SER A 1 83 ? -17.295 1.953 -3.383 1.00 90.88 83 SER A CA 1
ATOM 668 C C . SER A 1 83 ? -17.679 0.722 -2.554 1.00 90.88 83 SER A C 1
ATOM 670 O O . SER A 1 83 ? -17.472 0.732 -1.336 1.00 90.88 83 SER A O 1
ATOM 672 N N . PRO A 1 84 ? -18.188 -0.367 -3.164 1.00 93.56 84 PRO A N 1
ATOM 673 C CA . PRO A 1 84 ? -18.481 -1.603 -2.440 1.00 93.56 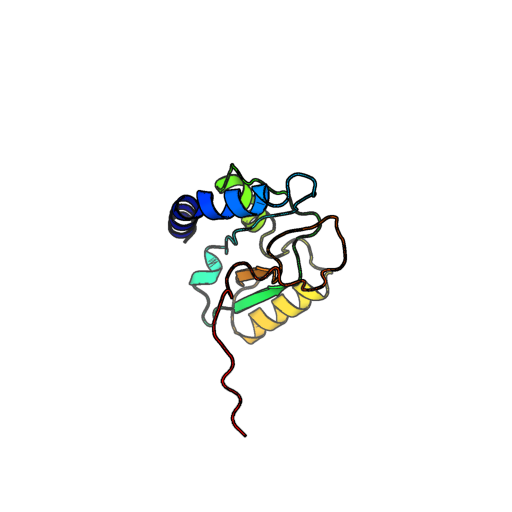84 PRO A CA 1
ATOM 674 C C . PRO A 1 84 ? -17.262 -2.156 -1.696 1.00 93.56 84 PRO A C 1
ATOM 676 O O . PRO A 1 84 ? -17.383 -2.575 -0.547 1.00 93.56 84 PRO A O 1
ATOM 679 N N . PHE A 1 85 ? -16.083 -2.098 -2.322 1.00 92.31 85 PHE A N 1
ATOM 680 C CA . PHE A 1 85 ? -14.835 -2.587 -1.740 1.00 92.31 85 PHE A CA 1
ATOM 681 C C . PHE A 1 85 ? -14.497 -1.845 -0.443 1.00 92.31 85 PHE A C 1
ATOM 683 O O . PHE A 1 85 ? -14.370 -2.464 0.613 1.00 92.31 85 PHE A O 1
ATOM 690 N N . TRP A 1 86 ? -14.439 -0.511 -0.494 1.00 93.62 86 TRP A N 1
ATOM 691 C CA . TRP A 1 86 ? -14.098 0.289 0.681 1.00 93.62 86 TRP A CA 1
ATOM 692 C C . TRP A 1 86 ? -15.177 0.232 1.753 1.00 93.62 86 TRP A C 1
ATOM 694 O O . TRP A 1 86 ? -14.844 0.137 2.931 1.00 93.62 86 TRP A O 1
ATOM 704 N N . ASN A 1 87 ? -16.454 0.174 1.371 1.00 94.44 87 ASN A N 1
ATOM 705 C CA . ASN A 1 87 ? -17.548 -0.006 2.323 1.00 94.44 87 ASN A CA 1
ATOM 706 C C . ASN A 1 87 ? -17.428 -1.302 3.130 1.00 94.44 87 ASN A C 1
ATOM 708 O O . ASN A 1 87 ? -17.670 -1.297 4.339 1.00 94.44 87 ASN A O 1
ATOM 712 N N . ILE A 1 88 ? -17.049 -2.414 2.494 1.00 95.50 88 ILE A N 1
ATOM 713 C CA . ILE A 1 88 ? -16.792 -3.662 3.219 1.00 95.50 88 ILE A CA 1
ATOM 714 C C . ILE A 1 88 ? -15.562 -3.518 4.115 1.00 95.50 88 ILE A C 1
ATOM 716 O O . ILE A 1 88 ? -15.642 -3.892 5.284 1.00 95.50 88 ILE A O 1
ATOM 720 N N . THR A 1 89 ? -14.478 -2.900 3.640 1.00 96.00 89 THR A N 1
ATOM 721 C CA . THR A 1 89 ? -13.293 -2.639 4.472 1.00 96.00 89 THR A CA 1
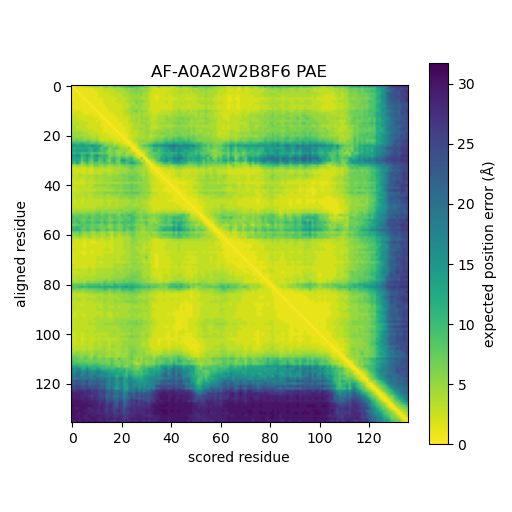ATOM 722 C C . THR A 1 89 ? -13.644 -1.863 5.743 1.00 96.00 89 THR A C 1
ATOM 724 O O . THR A 1 89 ? -13.247 -2.282 6.828 1.00 96.00 89 THR A O 1
ATOM 727 N N . ARG A 1 90 ? -14.464 -0.804 5.652 1.00 96.38 90 ARG A N 1
ATOM 728 C CA . ARG A 1 90 ? -14.911 -0.033 6.830 1.00 96.38 90 ARG A CA 1
ATOM 729 C C . ARG A 1 90 ? -15.698 -0.893 7.827 1.00 96.38 90 ARG A C 1
ATOM 731 O O . ARG A 1 90 ? -15.548 -0.746 9.038 1.00 96.38 90 ARG A O 1
ATOM 738 N N . LYS A 1 91 ? -16.534 -1.815 7.338 1.00 96.94 91 LYS A N 1
ATOM 739 C CA . LYS A 1 91 ? -17.281 -2.749 8.200 1.00 96.94 91 LYS A CA 1
ATOM 740 C C . LYS A 1 91 ? -16.357 -3.749 8.893 1.00 96.94 91 LYS A C 1
ATOM 742 O O . LYS A 1 91 ? -16.585 -4.055 10.060 1.00 96.94 91 LYS A O 1
ATOM 747 N N . VAL A 1 92 ? -15.326 -4.232 8.198 1.00 97.88 92 VAL A N 1
ATOM 748 C CA . VAL A 1 92 ? -14.322 -5.144 8.768 1.00 97.88 92 VAL A CA 1
ATOM 749 C C . VAL A 1 92 ? -13.479 -4.432 9.824 1.00 97.88 92 VAL A C 1
ATOM 751 O O . VAL A 1 92 ? -13.329 -4.967 10.917 1.00 97.88 92 VAL A O 1
ATOM 754 N N . GLU A 1 93 ? -12.996 -3.215 9.552 1.00 97.56 93 GLU A N 1
ATOM 755 C CA . GLU A 1 93 ? -12.291 -2.386 10.545 1.00 97.56 93 GLU A CA 1
ATOM 756 C C . GLU A 1 93 ? -13.129 -2.238 11.821 1.00 97.56 93 GLU A C 1
ATOM 758 O O . GLU A 1 93 ? -12.661 -2.573 12.909 1.00 97.56 93 GLU A O 1
ATOM 763 N N . LYS A 1 94 ? -14.407 -1.864 11.680 1.00 97.94 94 LYS A N 1
ATOM 764 C CA . LYS A 1 94 ? -15.332 -1.744 12.813 1.00 97.94 94 LYS A CA 1
ATOM 765 C C . LYS A 1 94 ? -15.518 -3.062 13.570 1.00 97.94 94 LYS A C 1
ATOM 767 O O . LYS A 1 94 ? -15.515 -3.061 14.797 1.00 97.94 94 LYS A O 1
ATOM 772 N N . ALA A 1 95 ? -15.696 -4.179 12.864 1.00 98.25 95 ALA A N 1
ATOM 773 C CA . ALA A 1 95 ? -15.872 -5.495 13.486 1.00 98.25 95 ALA A CA 1
ATOM 774 C C . ALA A 1 95 ? -14.630 -5.944 14.275 1.00 98.25 95 ALA A C 1
ATOM 776 O O . ALA A 1 95 ? -14.753 -6.672 15.256 1.00 98.25 95 ALA A O 1
ATOM 777 N N . LEU A 1 96 ? -13.449 -5.477 13.868 1.00 97.94 96 LEU A N 1
ATOM 778 C CA . LEU A 1 96 ? -12.178 -5.699 14.551 1.00 97.94 96 LEU A CA 1
ATOM 779 C C . LEU A 1 96 ? -11.915 -4.703 15.695 1.00 97.94 96 LEU A C 1
ATOM 781 O O . LEU A 1 96 ? -10.891 -4.815 16.368 1.00 97.94 96 LEU A O 1
ATOM 785 N N . GLY A 1 97 ? -12.812 -3.740 15.927 1.00 97.81 97 GLY A N 1
ATOM 786 C CA . GLY A 1 97 ? -12.613 -2.674 16.911 1.00 97.81 97 GLY A CA 1
ATOM 787 C C . GLY A 1 97 ? -11.536 -1.666 16.506 1.00 97.81 97 GLY A C 1
ATOM 788 O O . GLY A 1 97 ? -10.976 -1.002 17.372 1.00 97.81 97 GLY A O 1
ATOM 789 N N . ASN A 1 98 ? -11.223 -1.576 15.214 1.00 98.19 98 ASN A N 1
ATOM 790 C CA . ASN A 1 98 ? -10.275 -0.610 14.683 1.00 98.19 98 ASN A CA 1
ATOM 791 C C . ASN A 1 98 ? -10.973 0.704 14.304 1.00 98.19 98 ASN A C 1
ATOM 793 O O . ASN A 1 98 ? -12.153 0.726 13.945 1.00 98.19 98 ASN A O 1
ATOM 797 N N . GLU A 1 99 ? -10.195 1.780 14.284 1.00 97.00 99 GLU A N 1
ATOM 798 C CA . GLU A 1 99 ? -10.588 3.066 13.712 1.00 97.00 99 GLU A CA 1
ATOM 799 C C . GLU A 1 99 ? -10.817 2.948 12.192 1.00 97.00 99 GLU A C 1
ATOM 801 O O . GLU A 1 99 ? -10.179 2.122 11.527 1.00 97.00 99 GLU A O 1
ATOM 806 N N . PRO A 1 100 ? -11.700 3.764 11.594 1.00 95.00 100 PRO A N 1
ATOM 807 C CA . PRO A 1 100 ? -11.869 3.785 10.147 1.00 95.00 100 PRO A CA 1
ATOM 808 C C . PRO A 1 100 ? -10.585 4.250 9.446 1.00 95.00 100 PRO A C 1
ATOM 810 O O . PRO A 1 100 ? -9.842 5.081 9.967 1.00 95.00 100 PRO A O 1
ATOM 813 N N . TYR A 1 101 ? -10.347 3.738 8.237 1.00 95.50 101 TYR A N 1
ATOM 814 C CA . TYR A 1 101 ? -9.177 4.080 7.406 1.00 95.50 101 TYR A CA 1
ATOM 815 C C . TYR A 1 101 ? -7.831 3.695 8.035 1.00 95.50 101 TYR A C 1
ATOM 817 O O . TYR A 1 101 ? -6.788 4.265 7.720 1.00 95.50 101 TYR A O 1
ATOM 825 N N . SER A 1 102 ? -7.846 2.715 8.932 1.00 96.19 102 SER A N 1
ATOM 826 C CA . SER A 1 102 ? -6.665 2.297 9.677 1.00 96.19 102 SER A CA 1
ATOM 827 C C . SER A 1 102 ? -6.023 1.025 9.137 1.00 96.19 102 SER A C 1
ATOM 829 O O . SER A 1 102 ? -4.996 0.608 9.662 1.00 96.19 102 SER A O 1
ATOM 831 N N . CYS A 1 103 ? -6.585 0.385 8.109 1.00 96.25 103 CYS A N 1
ATOM 832 C CA . CYS A 1 103 ? -5.960 -0.779 7.489 1.00 96.25 103 CYS A CA 1
ATOM 833 C C . CYS A 1 103 ? -4.671 -0.423 6.729 1.00 96.25 103 CYS A C 1
ATOM 835 O O . CYS A 1 103 ? -4.522 0.673 6.189 1.00 96.25 103 CYS A O 1
ATOM 837 N N . ALA A 1 104 ? -3.774 -1.396 6.585 1.00 94.88 104 ALA A N 1
ATOM 838 C CA . ALA A 1 104 ? -2.818 -1.393 5.488 1.00 94.88 104 ALA A CA 1
ATOM 839 C C . ALA A 1 104 ? -3.501 -1.945 4.229 1.00 94.88 104 ALA A C 1
ATOM 841 O O . ALA A 1 104 ? -4.308 -2.874 4.306 1.00 94.88 104 ALA A O 1
ATOM 842 N N . TRP A 1 105 ? -3.149 -1.412 3.063 1.00 92.81 105 TRP A N 1
ATOM 843 C CA . TRP A 1 105 ? -3.659 -1.903 1.788 1.00 92.81 1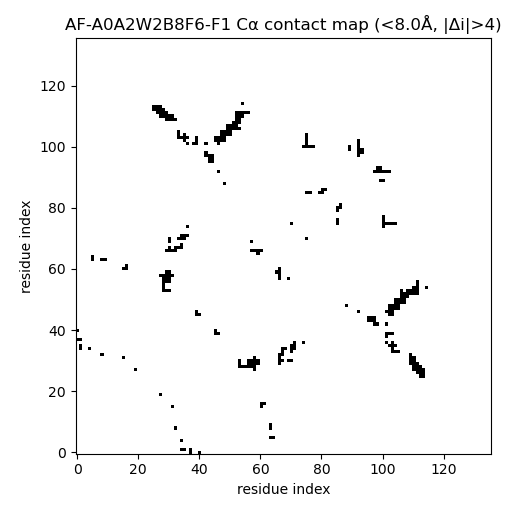05 TRP A CA 1
ATOM 844 C C . TRP A 1 105 ? -2.537 -2.042 0.764 1.00 92.81 105 TRP A C 1
ATOM 846 O O . TRP A 1 105 ? -1.633 -1.211 0.678 1.00 92.81 105 TRP A O 1
ATOM 856 N N . THR A 1 106 ? -2.589 -3.126 -0.001 1.00 90.00 106 THR A N 1
ATOM 857 C CA . THR A 1 106 ? -1.695 -3.379 -1.128 1.00 90.00 106 THR A CA 1
ATOM 858 C C . THR A 1 106 ? -2.407 -4.233 -2.172 1.00 90.00 106 THR A C 1
ATOM 860 O O . THR A 1 106 ? -3.539 -4.655 -1.961 1.00 90.00 106 THR A O 1
ATOM 863 N N . ASN A 1 107 ? -1.742 -4.522 -3.285 1.00 86.62 107 ASN A N 1
ATOM 864 C CA . ASN A 1 107 ? -2.270 -5.380 -4.339 1.00 86.62 107 ASN A CA 1
ATOM 865 C C . ASN A 1 107 ? -1.425 -6.643 -4.505 1.00 86.62 107 ASN A C 1
ATOM 867 O O . ASN A 1 107 ? -0.235 -6.655 -4.163 1.00 86.62 107 ASN A O 1
ATOM 871 N N . LEU A 1 108 ? -2.053 -7.711 -4.996 1.00 84.75 108 LEU A N 1
ATOM 872 C CA . LEU A 1 108 ? -1.382 -8.962 -5.332 1.00 84.75 108 LEU A CA 1
ATOM 873 C C . LEU A 1 108 ? -0.378 -8.729 -6.467 1.00 84.75 108 LEU A C 1
ATOM 875 O O . LEU A 1 108 ? 0.803 -9.035 -6.306 1.00 84.75 108 LEU A O 1
ATOM 879 N N . SER A 1 109 ? -0.827 -8.114 -7.565 1.00 79.81 109 SER A N 1
ATOM 880 C CA . SER A 1 109 ? 0.070 -7.558 -8.577 1.00 79.81 109 SER A CA 1
ATOM 881 C C . SER A 1 109 ? 0.571 -6.192 -8.121 1.00 79.81 109 SER A C 1
ATOM 883 O O . SER A 1 109 ? -0.219 -5.319 -7.761 1.00 79.81 109 SER A O 1
ATOM 885 N N . LYS A 1 110 ? 1.892 -5.996 -8.133 1.00 78.81 110 LYS A N 1
ATOM 886 C CA . LYS A 1 110 ? 2.517 -4.725 -7.727 1.00 78.81 110 LYS A CA 1
ATOM 887 C C . LYS A 1 110 ? 2.566 -3.679 -8.838 1.00 78.81 110 LYS A C 1
ATOM 889 O O . LYS A 1 110 ? 2.961 -2.551 -8.561 1.00 78.81 110 LYS A O 1
ATOM 894 N N . PHE A 1 111 ? 2.206 -4.052 -10.062 1.00 74.56 111 PHE A N 1
ATOM 895 C CA . PHE A 1 111 ? 2.249 -3.157 -11.209 1.00 74.56 111 PHE A CA 1
ATOM 896 C C . PHE A 1 111 ? 1.148 -3.460 -12.218 1.00 74.56 111 PHE A C 1
ATOM 898 O O . PHE A 1 111 ? 0.777 -4.622 -12.401 1.00 74.56 111 PHE A O 1
ATOM 905 N N . ASP A 1 112 ? 0.681 -2.384 -12.854 1.00 73.56 112 ASP A N 1
ATOM 906 C CA . ASP A 1 112 ? -0.056 -2.256 -14.117 1.00 73.56 112 ASP A CA 1
ATOM 907 C C . ASP A 1 112 ? 0.674 -2.983 -15.278 1.00 73.56 112 ASP A C 1
ATOM 909 O O . ASP A 1 112 ? 1.895 -2.954 -15.235 1.00 73.56 112 ASP A O 1
ATOM 913 N N . LEU A 1 113 ? 0.056 -3.586 -16.291 1.00 69.88 113 LEU A N 1
ATOM 914 C CA . LEU A 1 113 ? 0.713 -3.929 -17.562 1.00 69.88 113 LEU A CA 1
ATOM 915 C C . LEU A 1 113 ? -0.379 -3.766 -18.608 1.00 69.88 113 LEU A C 1
ATOM 917 O O . LEU A 1 113 ? -1.251 -4.632 -18.743 1.00 69.88 113 LEU A O 1
ATOM 921 N N . ASP A 1 114 ? -0.365 -2.603 -19.248 1.00 66.94 114 ASP A N 1
ATOM 922 C CA . ASP A 1 114 ? -1.268 -2.207 -20.330 1.00 66.94 114 ASP A CA 1
ATOM 923 C C . ASP A 1 114 ? -2.771 -2.316 -20.005 1.00 66.94 114 ASP A C 1
ATOM 925 O O . ASP A 1 114 ? -3.585 -2.582 -20.893 1.00 66.94 114 ASP A O 1
ATOM 929 N N . ALA A 1 115 ? -3.170 -2.164 -18.733 1.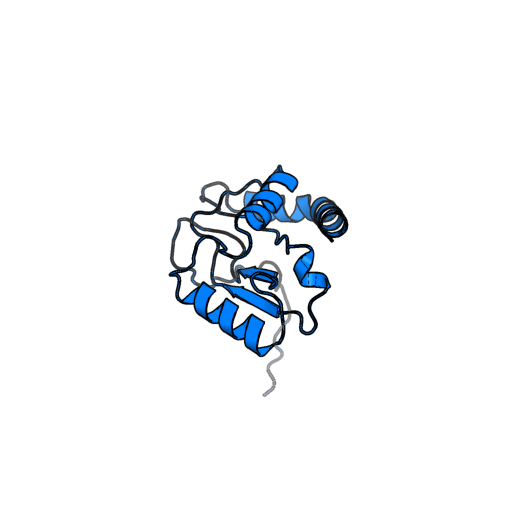00 67.75 115 ALA A N 1
ATOM 930 C CA . ALA A 1 115 ? -4.550 -2.336 -18.258 1.00 67.75 115 ALA A CA 1
ATOM 931 C C . ALA A 1 115 ? -5.192 -3.688 -18.647 1.00 67.75 115 ALA A C 1
ATOM 933 O O . ALA A 1 115 ? -6.422 -3.839 -18.667 1.00 67.75 115 ALA A O 1
ATOM 934 N N . GLY A 1 116 ? -4.366 -4.681 -18.984 1.00 63.94 116 GLY A N 1
ATOM 935 C CA . GLY A 1 116 ? -4.791 -5.992 -19.446 1.00 63.94 116 GLY A CA 1
ATOM 936 C C . GLY A 1 116 ? -5.135 -6.935 -18.297 1.00 63.94 116 GLY A C 1
ATOM 937 O O . GLY A 1 116 ? -4.611 -6.840 -17.187 1.00 63.94 116 GLY A O 1
ATOM 938 N N . ARG A 1 117 ? -5.983 -7.937 -18.574 1.00 63.19 117 ARG A N 1
ATOM 939 C CA . ARG A 1 117 ? -6.204 -9.035 -17.621 1.00 63.19 117 ARG A CA 1
ATOM 940 C C . ARG A 1 117 ? -4.893 -9.760 -17.344 1.00 63.19 117 ARG A C 1
ATOM 942 O O . ARG A 1 117 ? -4.241 -10.260 -18.260 1.00 63.19 117 ARG A O 1
ATOM 949 N N . ARG A 1 118 ? -4.564 -9.909 -16.063 1.00 60.56 118 ARG A N 1
ATOM 950 C CA . ARG A 1 118 ? -3.379 -10.653 -15.637 1.00 60.56 118 ARG A CA 1
ATOM 951 C C . ARG A 1 118 ? -3.630 -12.144 -15.675 1.00 60.56 118 ARG A C 1
ATOM 953 O O . ARG A 1 118 ? -4.342 -12.699 -14.844 1.00 60.56 118 ARG A O 1
ATOM 960 N N . TYR A 1 119 ? -2.983 -12.794 -16.630 1.00 60.56 119 TYR A N 1
ATOM 961 C CA . TYR A 1 119 ? -2.742 -14.226 -16.593 1.00 60.56 119 TYR A CA 1
ATOM 962 C C . TYR A 1 119 ? -1.394 -14.434 -15.907 1.00 60.56 119 TYR A C 1
ATOM 964 O O . TYR A 1 119 ? -0.401 -13.811 -16.282 1.00 60.56 119 TYR A O 1
ATOM 972 N N . GLY A 1 120 ? -1.365 -15.257 -14.860 1.00 56.22 120 GLY A N 1
ATOM 973 C CA . GLY A 1 120 ? -0.146 -15.578 -14.121 1.00 56.22 120 GLY A CA 1
ATOM 974 C C . GLY A 1 120 ? 0.821 -16.393 -14.975 1.00 56.22 120 GLY A C 1
ATOM 975 O O . GLY A 1 120 ? 0.941 -17.599 -14.791 1.00 56.22 120 GLY A O 1
ATOM 976 N N . ASN A 1 121 ? 1.515 -15.752 -15.909 1.00 55.12 121 ASN A N 1
ATOM 977 C CA . ASN A 1 121 ? 2.601 -16.378 -16.643 1.00 55.12 121 ASN A CA 1
ATOM 978 C C . ASN A 1 121 ? 3.861 -16.292 -15.782 1.00 55.12 121 ASN A C 1
ATOM 980 O O . ASN A 1 121 ? 4.535 -15.263 -15.725 1.00 55.12 121 ASN A O 1
ATOM 984 N N . MET A 1 122 ? 4.180 -17.383 -15.085 1.00 49.12 122 MET A N 1
ATOM 985 C CA . MET A 1 122 ? 5.459 -17.512 -14.395 1.00 49.12 122 MET A CA 1
ATOM 986 C C . MET A 1 122 ? 6.584 -17.583 -15.432 1.00 49.12 122 MET A C 1
ATOM 988 O O . MET A 1 122 ? 6.820 -18.629 -16.033 1.00 49.12 122 MET A O 1
ATOM 992 N N . LYS A 1 123 ? 7.336 -16.495 -15.618 1.00 46.75 123 LYS A N 1
ATOM 993 C CA . LYS A 1 123 ? 8.703 -16.617 -16.138 1.00 46.75 123 LYS A CA 1
ATOM 994 C C . LYS A 1 123 ? 9.542 -17.198 -15.004 1.00 46.75 123 LYS A C 1
ATOM 996 O O . LYS A 1 123 ? 9.892 -16.463 -14.093 1.00 46.75 123 LYS A O 1
ATOM 1001 N N . LEU A 1 124 ? 9.815 -18.504 -15.024 1.00 40.53 124 LEU A N 1
ATOM 1002 C CA . LEU A 1 124 ? 10.788 -19.152 -14.136 1.00 40.53 124 LEU A CA 1
ATOM 1003 C C . LEU A 1 124 ? 12.207 -18.777 -14.595 1.00 40.53 124 LEU A C 1
ATOM 1005 O O . LEU A 1 124 ? 12.648 -19.323 -15.606 1.00 40.53 124 LEU A O 1
ATOM 1009 N N . PRO A 1 125 ? 12.980 -17.930 -13.888 1.00 42.00 125 PRO A N 1
ATOM 1010 C CA . PRO A 1 125 ? 14.382 -17.727 -14.226 1.00 42.00 125 PRO A CA 1
ATOM 1011 C C . PRO A 1 125 ? 15.297 -18.619 -13.367 1.00 42.00 125 PRO A C 1
ATOM 1013 O O . PRO A 1 125 ? 16.510 -18.521 -13.491 1.00 42.00 125 PRO A O 1
ATOM 1016 N N . PHE A 1 126 ? 14.750 -19.470 -12.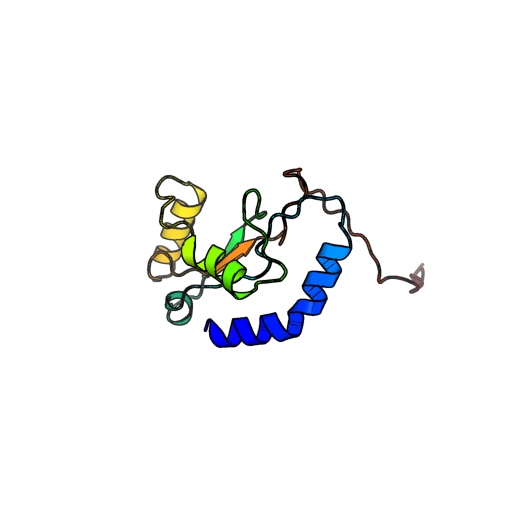482 1.00 40.50 126 PHE A N 1
ATOM 1017 C CA . PHE A 1 126 ? 15.518 -20.051 -11.369 1.00 40.50 126 PHE A CA 1
ATOM 1018 C C . PHE A 1 126 ? 15.391 -21.564 -11.132 1.00 40.50 126 PHE A C 1
ATOM 1020 O O . PHE A 1 126 ? 15.963 -22.066 -10.172 1.00 40.50 126 PHE A O 1
ATOM 1027 N N . LEU A 1 127 ? 14.721 -22.318 -12.008 1.00 37.78 127 LEU A N 1
ATOM 1028 C CA . LEU A 1 127 ? 14.786 -23.787 -11.992 1.00 37.78 127 LEU A CA 1
ATOM 1029 C C . LEU A 1 127 ? 15.542 -24.284 -13.226 1.00 37.78 127 LEU A C 1
ATOM 1031 O O . LEU A 1 127 ? 14.963 -24.838 -14.155 1.00 37.78 127 LEU A O 1
ATOM 1035 N N . LYS A 1 128 ? 16.861 -24.070 -13.242 1.00 37.75 128 LYS A N 1
ATOM 1036 C CA . LYS A 1 128 ? 17.752 -24.975 -13.971 1.00 37.75 128 LYS A CA 1
ATOM 1037 C C . LYS A 1 128 ? 18.205 -26.062 -12.996 1.00 37.75 128 LYS A C 1
ATOM 1039 O O . LYS A 1 128 ? 18.747 -25.755 -11.943 1.00 37.75 128 LYS A O 1
ATOM 1044 N N . SER A 1 129 ? 17.934 -27.302 -13.405 1.00 45.28 129 SER A N 1
ATOM 1045 C CA . SER A 1 129 ? 18.392 -28.583 -12.857 1.00 45.28 129 SER A CA 1
ATOM 1046 C C . SER A 1 129 ? 18.068 -28.885 -11.390 1.00 45.28 129 SER A C 1
ATOM 1048 O O . SER A 1 129 ? 18.908 -28.713 -10.514 1.00 45.28 129 SER A O 1
ATOM 1050 N N . THR A 1 130 ? 16.925 -29.524 -11.160 1.00 37.56 130 THR A N 1
ATOM 1051 C CA . THR A 1 130 ? 16.912 -30.738 -10.337 1.00 37.56 130 THR A CA 1
ATOM 1052 C C . THR A 1 130 ? 16.076 -31.792 -11.045 1.00 37.56 130 THR A C 1
ATOM 1054 O O . THR A 1 130 ? 14.909 -31.585 -11.373 1.00 37.56 130 THR A O 1
ATOM 1057 N N . GLU A 1 131 ? 16.733 -32.905 -11.353 1.00 40.72 131 GLU A N 1
ATOM 1058 C CA . GLU A 1 131 ? 16.119 -34.126 -11.845 1.00 40.72 131 GLU A CA 1
ATOM 1059 C C . GLU A 1 131 ? 15.025 -34.555 -10.865 1.00 40.72 131 GLU A C 1
ATOM 1061 O O . GLU A 1 131 ? 15.284 -34.835 -9.693 1.00 40.72 131 GLU A O 1
ATOM 1066 N N . PHE A 1 132 ? 13.784 -34.607 -11.345 1.00 33.97 132 PHE A N 1
ATOM 1067 C CA . PHE A 1 132 ? 12.743 -35.355 -10.661 1.00 33.97 132 PHE A CA 1
ATOM 1068 C C . PHE A 1 132 ? 13.090 -36.836 -10.808 1.00 33.97 132 PHE A C 1
ATOM 1070 O O . PHE A 1 132 ? 12.871 -37.445 -11.855 1.00 33.97 132 PHE A O 1
ATOM 1077 N N . CYS A 1 133 ? 13.681 -37.394 -9.753 1.00 33.50 133 CYS A N 1
ATOM 1078 C CA . CYS A 1 133 ? 13.828 -38.826 -9.570 1.00 33.50 133 CYS A CA 1
ATOM 1079 C C . CYS A 1 133 ? 12.442 -39.471 -9.708 1.00 33.50 133 CYS A C 1
ATOM 1081 O O . CYS A 1 133 ? 11.534 -39.203 -8.916 1.00 33.50 133 CYS A O 1
ATOM 1083 N N . SER A 1 134 ? 12.268 -40.291 -10.745 1.00 38.69 134 SER A N 1
ATOM 1084 C CA . SER A 1 134 ? 11.107 -41.157 -10.878 1.00 38.69 134 SER A CA 1
ATOM 1085 C C . SER A 1 134 ? 11.145 -42.182 -9.748 1.00 38.69 134 SER A C 1
ATOM 1087 O O . SER A 1 134 ? 11.986 -43.081 -9.762 1.00 38.69 134 SER A O 1
ATOM 1089 N N . MET A 1 135 ? 10.229 -42.083 -8.793 1.00 34.06 135 MET A N 1
ATOM 1090 C CA . MET A 1 135 ? 9.882 -43.242 -7.980 1.00 34.06 135 MET A CA 1
ATOM 1091 C C . MET A 1 135 ? 8.814 -44.026 -8.739 1.00 34.06 135 MET A C 1
ATOM 1093 O O . MET A 1 135 ? 7.675 -43.577 -8.875 1.00 34.06 135 MET A O 1
ATOM 1097 N N . LYS A 1 136 ? 9.248 -45.152 -9.311 1.00 38.47 136 LYS A N 1
ATOM 1098 C CA . LYS A 1 136 ? 8.391 -46.326 -9.475 1.00 38.47 136 LYS A CA 1
ATOM 1099 C C . LYS A 1 136 ? 8.201 -46.985 -8.116 1.00 38.47 136 LYS A C 1
ATOM 1101 O O . LYS A 1 136 ? 9.163 -46.922 -7.319 1.00 38.47 136 LYS A O 1
#

Nearest PDB structures (foldseek):
  5h98-assembly2_B  TM=3.919E-01  e=1.063E+00  Geobacter metallireducens GS-15

Sequence (136 aa):
MRNELLSLYKEKQKNFKSIINSFPEDDLAGPFLMSPGEVYRGQPNRLLIVGQETNGWTSYVDDLEKQMGTYEGFNVGIEYYASPFWNITRKVEKALGNEPYSCAWTNLSKFDLDAGRRYGNMKLPFLKSTEFCSMK

Radius of gyration: 18.12 Å; Cα contacts (8 Å, |Δi|>4): 170; chains: 1; bounding box: 38×57×42 Å